Protein AF-A0A7H0GSZ7-F1 (afdb_monomer_lite)

Foldseek 3Di:
DPFDDVPPDDEPDKDKDKDKDKADPDPFKIKIKMKMWMAHDNDPVPPDPVGIKIKIKMKIWGQPDPVQSWIWIWMWMAIPVGIDIDTDTDDGD

Sequence (93 aa):
MRGYYEGRYLDRNYAAAQVEYRLPLTSRFGVVGFVSAGRVASRLRDFDFNGLHPAAGAGLRFKLVKAENLNLRFDAAFGDAGGNFYINVAEAF

Organism: NCBI:txid1385715

pLDDT: mean 71.92, std 14.81, range [37.0, 91.56]

Secondary structure (DSSP, 8-state):
-TTS-TTSS--SEEEEEEEEEEEE-SSSEEEEEEEEEEEEESSGGG--STT-EEEEEEEEEEEEETTTTEEEEEEEEEETTEEEEEEEE----

Radius of gyration: 16.09 Å; chains: 1; bounding box: 32×26×43 Å

Structure (mmCIF, N/CA/C/O backbone):
data_AF-A0A7H0GSZ7-F1
#
_entry.id   AF-A0A7H0GSZ7-F1
#
loop_
_atom_site.group_PDB
_atom_site.id
_atom_site.type_symbol
_atom_site.label_atom_id
_atom_site.label_alt_id
_atom_site.label_comp_id
_atom_site.label_asym_id
_atom_site.label_entity_id
_atom_site.label_seq_id
_atom_site.pdbx_PDB_ins_code
_atom_site.Cartn_x
_atom_site.Cartn_y
_atom_site.Cartn_z
_atom_site.occupancy
_atom_site.B_iso_or_equiv
_atom_site.auth_seq_id
_atom_site.auth_comp_id
_atom_site.auth_asym_id
_atom_site.auth_atom_id
_atom_site.pdbx_PDB_model_num
ATOM 1 N N . MET A 1 1 ? 1.273 2.971 -9.130 1.00 48.56 1 MET A N 1
ATOM 2 C CA . MET A 1 1 ? 1.816 2.078 -8.083 1.00 48.56 1 MET A CA 1
ATOM 3 C C . MET A 1 1 ? 1.903 2.854 -6.781 1.00 48.56 1 MET A C 1
ATOM 5 O O . MET A 1 1 ? 2.404 3.970 -6.811 1.00 48.56 1 MET A O 1
ATOM 9 N N . ARG A 1 2 ? 1.421 2.312 -5.659 1.00 41.56 2 ARG A N 1
ATOM 10 C CA . ARG A 1 2 ? 1.712 2.894 -4.335 1.00 41.56 2 ARG A CA 1
ATOM 11 C C . ARG A 1 2 ? 3.057 2.352 -3.860 1.00 41.56 2 ARG A C 1
ATOM 13 O O . ARG A 1 2 ? 3.280 1.154 -3.988 1.00 41.56 2 ARG A O 1
ATOM 20 N N . GLY A 1 3 ? 3.942 3.221 -3.372 1.00 37.00 3 GLY A N 1
ATOM 21 C CA . GLY A 1 3 ? 5.341 2.870 -3.089 1.00 37.00 3 GLY A CA 1
ATOM 22 C C . GLY A 1 3 ? 6.362 3.416 -4.085 1.00 37.00 3 GLY A C 1
ATOM 23 O O . GLY A 1 3 ? 7.549 3.177 -3.912 1.00 37.00 3 GLY A O 1
ATOM 24 N N . TYR A 1 4 ? 5.923 4.177 -5.086 1.00 43.78 4 TYR A N 1
ATOM 25 C CA . TYR A 1 4 ? 6.789 4.979 -5.945 1.00 43.78 4 TYR A CA 1
ATOM 26 C C . TYR A 1 4 ? 6.313 6.432 -5.886 1.00 43.78 4 TYR A C 1
ATOM 28 O O . TYR A 1 4 ? 5.112 6.680 -5.766 1.00 43.78 4 TYR A O 1
ATOM 36 N N . TYR A 1 5 ? 7.246 7.386 -5.952 1.00 44.09 5 TYR A N 1
ATOM 37 C CA . TYR A 1 5 ? 6.912 8.804 -6.107 1.00 44.09 5 TYR A CA 1
ATOM 38 C C . TYR A 1 5 ? 6.051 8.976 -7.367 1.00 44.09 5 TYR A C 1
ATOM 40 O O . TYR A 1 5 ? 6.354 8.387 -8.411 1.00 44.09 5 TYR A O 1
ATOM 48 N N . GLU A 1 6 ? 4.967 9.737 -7.264 1.00 47.69 6 GLU A N 1
ATOM 49 C CA . GLU A 1 6 ? 4.080 10.020 -8.390 1.00 47.69 6 GLU A CA 1
ATOM 50 C C . GLU A 1 6 ? 4.906 10.653 -9.528 1.00 47.69 6 GLU A C 1
ATOM 52 O O . GLU A 1 6 ? 5.631 11.621 -9.307 1.00 47.69 6 GLU A O 1
ATOM 57 N N . GLY A 1 7 ? 4.908 10.033 -10.716 1.00 49.34 7 GLY A N 1
ATOM 58 C CA . GLY A 1 7 ? 5.728 10.463 -11.861 1.00 49.34 7 GLY A CA 1
ATOM 59 C C . GLY A 1 7 ? 7.142 9.865 -11.970 1.00 49.34 7 GLY A C 1
ATOM 60 O O . GLY A 1 7 ? 7.872 10.232 -12.885 1.00 49.34 7 GLY A O 1
ATOM 61 N N . ARG A 1 8 ? 7.549 8.923 -11.102 1.00 51.00 8 ARG A N 1
ATOM 62 C CA . ARG A 1 8 ? 8.910 8.335 -11.148 1.00 51.00 8 ARG A CA 1
ATOM 63 C C . ARG A 1 8 ? 9.199 7.467 -12.381 1.00 51.00 8 ARG A C 1
ATOM 65 O O . ARG A 1 8 ? 10.350 7.380 -12.793 1.00 51.00 8 ARG A O 1
ATOM 72 N N . TYR A 1 9 ? 8.177 6.849 -12.970 1.00 51.16 9 TYR A N 1
ATOM 73 C CA . TYR A 1 9 ? 8.293 6.109 -14.227 1.00 51.16 9 TYR A CA 1
ATOM 74 C C . TYR A 1 9 ? 7.208 6.593 -15.191 1.00 51.16 9 TYR A C 1
ATOM 76 O O . TYR A 1 9 ? 6.048 6.199 -15.084 1.00 51.16 9 TYR A O 1
ATOM 84 N N . LEU A 1 10 ? 7.597 7.485 -16.101 1.00 54.22 10 LEU A N 1
ATOM 85 C CA . LEU A 1 10 ? 6.781 7.976 -17.208 1.00 54.22 10 LEU A CA 1
ATOM 86 C C . LEU A 1 10 ? 7.372 7.416 -18.502 1.00 54.22 10 LEU A C 1
ATOM 88 O O . LEU A 1 10 ? 8.457 7.815 -18.912 1.00 54.22 10 LEU A O 1
ATOM 92 N N . ASP A 1 11 ? 6.664 6.486 -19.133 1.00 53.69 11 ASP A N 1
ATOM 93 C CA . ASP A 1 11 ? 6.993 5.993 -20.473 1.00 53.69 11 ASP A CA 1
ATOM 94 C C . ASP A 1 11 ? 5.703 5.887 -21.301 1.00 53.69 11 ASP A C 1
ATOM 96 O O . ASP A 1 11 ? 4.599 5.990 -20.760 1.00 53.69 11 ASP A O 1
ATOM 100 N N . ARG A 1 12 ? 5.821 5.702 -22.620 1.00 55.72 12 ARG A N 1
ATOM 101 C CA . ARG A 1 12 ? 4.687 5.707 -23.560 1.00 55.72 12 ARG A CA 1
ATOM 102 C C . ARG A 1 12 ? 3.644 4.633 -23.269 1.00 55.72 12 ARG A C 1
ATOM 104 O O . ARG A 1 12 ? 2.486 4.836 -23.616 1.00 55.72 12 ARG A O 1
ATOM 111 N N . ASN A 1 13 ? 4.036 3.507 -22.670 1.00 54.03 13 ASN A N 1
ATOM 112 C CA . ASN A 1 13 ? 3.116 2.453 -22.256 1.00 54.03 13 ASN A CA 1
ATOM 113 C C . ASN A 1 13 ? 3.436 2.014 -20.825 1.00 54.03 13 ASN A C 1
ATOM 115 O O . ASN A 1 13 ? 4.585 1.725 -20.485 1.00 54.03 13 ASN A O 1
ATOM 119 N N . TYR A 1 14 ? 2.397 1.933 -20.000 1.00 65.62 14 TYR A N 1
ATOM 120 C CA . TYR A 1 14 ? 2.472 1.514 -18.607 1.00 65.62 14 TYR A CA 1
ATOM 121 C C . TYR A 1 14 ? 1.432 0.427 -18.369 1.00 65.62 14 TYR A C 1
ATOM 123 O O . TYR A 1 14 ? 0.249 0.628 -18.644 1.00 65.62 14 TYR A O 1
ATOM 131 N N . ALA A 1 15 ? 1.865 -0.709 -17.830 1.00 68.81 15 ALA A N 1
ATOM 132 C CA . ALA A 1 15 ? 0.957 -1.712 -17.296 1.00 68.81 15 ALA A CA 1
ATOM 133 C C . ALA A 1 15 ? 1.325 -1.985 -15.845 1.00 68.81 15 ALA A C 1
ATOM 135 O O . ALA A 1 15 ? 2.493 -2.189 -15.510 1.00 68.81 15 ALA A O 1
ATOM 136 N N . ALA A 1 16 ? 0.319 -2.008 -14.981 1.00 75.62 16 ALA A N 1
ATOM 137 C CA . ALA A 1 16 ? 0.489 -2.403 -13.600 1.00 75.62 16 ALA A CA 1
ATOM 138 C C . ALA A 1 16 ? -0.710 -3.209 -13.134 1.00 75.62 16 ALA A C 1
ATOM 140 O O . ALA A 1 16 ? -1.856 -2.872 -13.423 1.00 75.62 16 ALA A O 1
ATOM 141 N N . ALA A 1 17 ? -0.417 -4.246 -12.366 1.00 78.12 17 ALA A N 1
ATOM 142 C CA . ALA A 1 17 ? -1.388 -4.991 -11.599 1.00 78.12 17 ALA A CA 1
ATOM 143 C C . ALA A 1 17 ? -1.191 -4.654 -10.121 1.00 78.12 17 ALA A C 1
ATOM 145 O O . ALA A 1 17 ? -0.062 -4.542 -9.642 1.00 78.12 17 ALA A O 1
ATOM 146 N N . GLN A 1 18 ? -2.289 -4.485 -9.391 1.00 81.62 18 GLN A N 1
ATOM 147 C CA . GLN A 1 18 ? -2.269 -4.313 -7.946 1.00 81.62 18 GLN A CA 1
ATOM 148 C C . GLN A 1 18 ? -3.403 -5.124 -7.330 1.00 81.62 18 GLN A C 1
ATOM 150 O O . GLN A 1 18 ? -4.549 -5.036 -7.761 1.00 81.62 18 GLN A O 1
ATOM 155 N N . VAL A 1 19 ? -3.063 -5.891 -6.303 1.00 88.06 19 VAL A N 1
ATOM 156 C CA . VAL A 1 19 ? -3.986 -6.637 -5.461 1.00 88.06 19 VAL A CA 1
ATOM 157 C C . VAL A 1 19 ? -3.907 -6.034 -4.068 1.00 88.06 19 VAL A C 1
ATOM 159 O O . VAL A 1 19 ? -2.841 -5.994 -3.459 1.00 88.06 19 VAL A O 1
ATOM 162 N N . GLU A 1 20 ? -5.037 -5.552 -3.561 1.00 87.00 20 GLU A N 1
ATOM 163 C CA . GLU A 1 20 ? -5.161 -5.062 -2.190 1.00 87.00 20 GLU A CA 1
ATOM 164 C C . GLU A 1 20 ? -6.099 -5.991 -1.412 1.00 87.00 20 GLU A C 1
ATOM 166 O O . GLU A 1 20 ? -7.223 -6.254 -1.838 1.00 87.00 20 GLU A O 1
ATOM 171 N N . TYR A 1 21 ? -5.662 -6.453 -0.248 1.00 89.88 21 TYR A N 1
ATOM 172 C CA . TYR A 1 21 ? -6.465 -7.212 0.696 1.00 89.88 21 TYR A CA 1
ATOM 173 C C . TYR A 1 21 ? -6.750 -6.368 1.935 1.00 89.88 21 TYR A C 1
ATOM 175 O O . TYR A 1 21 ? -5.831 -5.889 2.599 1.00 89.88 21 TYR A O 1
ATOM 183 N N . ARG A 1 22 ? -8.032 -6.161 2.246 1.00 89.50 22 ARG A N 1
ATOM 184 C CA . ARG A 1 22 ? -8.478 -5.270 3.325 1.00 89.50 22 ARG A CA 1
ATOM 185 C C . ARG A 1 22 ? -9.196 -6.074 4.399 1.00 89.50 22 ARG A C 1
ATOM 187 O O . ARG A 1 22 ? -10.215 -6.697 4.126 1.00 89.50 22 ARG A O 1
ATOM 194 N N . LEU A 1 23 ? -8.688 -6.001 5.621 1.00 88.94 23 LEU A N 1
ATOM 195 C CA . LEU A 1 23 ? -9.231 -6.677 6.792 1.00 88.94 23 LEU A CA 1
ATOM 196 C C . LEU A 1 23 ? -9.715 -5.639 7.812 1.00 88.94 23 LEU A C 1
ATOM 198 O O . LEU A 1 23 ? -8.898 -5.025 8.506 1.00 88.94 23 LEU A O 1
ATOM 202 N N . PRO A 1 24 ? -11.033 -5.422 7.934 1.00 87.56 24 PRO A N 1
ATOM 203 C CA . PRO A 1 24 ? -11.585 -4.675 9.053 1.00 87.56 24 PRO A CA 1
ATOM 204 C C . PRO A 1 24 ? -11.516 -5.551 10.310 1.00 87.56 24 PRO A C 1
ATOM 206 O O . PRO A 1 24 ? -12.254 -6.522 10.437 1.00 87.56 24 PRO A O 1
ATOM 209 N N . LEU A 1 25 ? -10.620 -5.222 11.240 1.00 85.75 25 LEU A N 1
ATOM 210 C CA . LEU A 1 25 ? -10.480 -5.963 12.499 1.00 85.75 25 LEU A CA 1
ATOM 211 C C . LEU A 1 25 ? -11.528 -5.520 13.522 1.00 85.75 25 LEU A C 1
ATOM 213 O O . LEU A 1 25 ? -12.062 -6.332 14.267 1.00 85.75 25 LEU A O 1
ATOM 217 N N . THR A 1 26 ? -11.838 -4.224 13.564 1.00 85.62 26 THR A N 1
ATOM 218 C CA . THR A 1 26 ? -12.869 -3.661 14.440 1.00 85.62 26 THR A CA 1
ATOM 219 C C . THR A 1 26 ? -13.590 -2.503 13.754 1.00 85.62 26 THR A C 1
ATOM 221 O O . THR A 1 26 ? -13.219 -2.045 12.676 1.00 85.62 26 THR A O 1
ATOM 224 N N . SER A 1 27 ? -14.606 -1.947 14.418 1.00 81.62 27 SER A N 1
ATOM 225 C CA . SER A 1 27 ? -15.327 -0.768 13.921 1.00 81.62 27 SER A CA 1
ATOM 226 C C . SER A 1 27 ? -14.446 0.491 13.776 1.00 81.62 27 SER A C 1
ATOM 228 O O . SER A 1 27 ? -14.851 1.448 13.114 1.00 81.62 27 SER A O 1
ATOM 230 N N . ARG A 1 28 ? -13.254 0.509 14.394 1.00 82.56 28 ARG A N 1
ATOM 231 C CA . ARG A 1 28 ? -12.297 1.628 14.336 1.00 82.56 28 ARG A CA 1
ATOM 232 C C . ARG A 1 28 ? -10.946 1.248 13.737 1.00 82.56 28 ARG A C 1
ATOM 234 O O . ARG A 1 28 ? -10.246 2.141 13.288 1.00 82.56 28 ARG A O 1
ATOM 241 N N . PHE A 1 29 ? -10.575 -0.029 13.722 1.00 86.88 29 PHE A N 1
ATOM 242 C CA . PHE A 1 29 ? -9.263 -0.487 13.271 1.00 86.88 29 PHE A CA 1
ATOM 243 C C . PHE A 1 29 ? -9.393 -1.426 12.076 1.00 86.88 29 PHE A C 1
ATOM 245 O O . PHE A 1 29 ? -10.195 -2.359 12.082 1.00 86.88 29 PHE A O 1
ATOM 252 N N . GLY A 1 30 ? -8.574 -1.199 11.062 1.00 88.88 30 GLY A N 1
ATOM 253 C CA . GLY A 1 30 ? -8.449 -2.067 9.907 1.00 88.88 30 GLY A CA 1
ATOM 254 C C . GLY A 1 30 ? -6.998 -2.174 9.486 1.00 88.88 30 GLY A C 1
ATOM 255 O O . GLY A 1 30 ? -6.201 -1.268 9.712 1.00 88.88 30 GLY A O 1
ATOM 256 N N . VAL A 1 31 ? -6.666 -3.282 8.847 1.00 90.69 31 VAL A N 1
ATOM 257 C CA . VAL A 1 31 ? -5.370 -3.489 8.212 1.00 90.69 31 VAL A CA 1
ATOM 258 C C . VAL A 1 31 ? -5.579 -3.726 6.728 1.00 90.69 31 VAL A C 1
ATOM 260 O O . VAL A 1 31 ? -6.625 -4.209 6.292 1.00 90.69 31 VAL A O 1
ATOM 263 N N . VAL A 1 32 ? -4.597 -3.341 5.935 1.00 91.00 32 VAL A N 1
ATOM 264 C CA . VAL A 1 32 ? -4.593 -3.515 4.490 1.00 91.00 32 VAL A CA 1
ATOM 265 C C . VAL A 1 32 ? -3.245 -4.095 4.113 1.00 91.00 32 VAL A C 1
ATOM 267 O O . VAL A 1 32 ? -2.230 -3.503 4.430 1.00 91.00 32 VAL A O 1
ATOM 270 N N . GLY A 1 33 ? -3.212 -5.236 3.446 1.00 91.56 33 GLY A N 1
ATOM 271 C CA . GLY A 1 33 ? -2.027 -5.693 2.726 1.00 91.56 33 GLY A CA 1
ATOM 272 C C . GLY A 1 33 ? -2.207 -5.365 1.254 1.00 91.56 33 GLY A C 1
ATOM 273 O O . GLY A 1 33 ? -3.317 -5.463 0.741 1.00 91.56 33 GLY A O 1
ATOM 274 N N . PHE A 1 34 ? -1.158 -4.975 0.551 1.00 88.31 34 PHE A N 1
ATOM 275 C CA . PHE A 1 34 ? -1.221 -4.827 -0.894 1.00 88.31 34 PHE A CA 1
ATOM 276 C C . PHE A 1 34 ? 0.055 -5.310 -1.553 1.00 88.31 34 PHE A C 1
ATOM 278 O O . PHE A 1 34 ? 1.151 -5.157 -1.030 1.00 88.31 34 PHE A O 1
ATOM 285 N N . VAL A 1 35 ? -0.096 -5.884 -2.733 1.00 88.44 35 VAL A N 1
ATOM 286 C CA . VAL A 1 35 ? 1.006 -6.258 -3.608 1.00 88.44 35 VAL A CA 1
ATOM 287 C C . VAL A 1 35 ? 0.702 -5.706 -4.986 1.00 88.44 35 VAL A C 1
ATOM 289 O O . VAL A 1 35 ? -0.436 -5.701 -5.442 1.00 88.44 35 VAL A O 1
ATOM 292 N N . SER A 1 36 ? 1.709 -5.181 -5.650 1.00 81.56 36 SER A N 1
ATOM 293 C CA . SER A 1 36 ? 1.607 -4.628 -6.987 1.00 81.56 36 SER A CA 1
ATOM 294 C C . SER A 1 36 ? 2.848 -4.975 -7.774 1.00 81.56 36 SER A C 1
ATOM 296 O O . SER A 1 36 ? 3.925 -5.105 -7.215 1.00 81.56 36 SER A O 1
ATOM 298 N N . ALA A 1 37 ? 2.699 -5.122 -9.075 1.00 81.38 37 ALA A N 1
ATOM 299 C CA . ALA A 1 37 ? 3.817 -5.227 -9.987 1.00 81.38 37 ALA A CA 1
ATOM 300 C C . ALA A 1 37 ? 3.478 -4.403 -11.217 1.00 81.38 37 ALA A C 1
ATOM 302 O O . ALA A 1 37 ? 2.346 -4.450 -11.706 1.00 81.38 37 ALA A 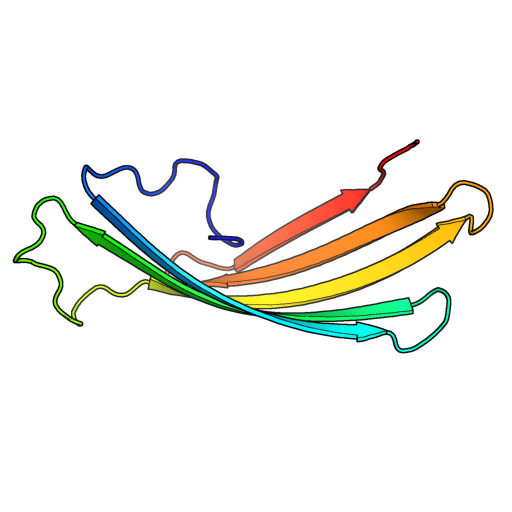O 1
ATOM 303 N N . GLY A 1 38 ? 4.433 -3.628 -11.713 1.00 73.38 38 GLY A N 1
ATOM 304 C CA . GLY A 1 38 ? 4.228 -2.875 -12.939 1.00 73.38 38 GLY A CA 1
ATOM 305 C C . GLY A 1 38 ? 5.486 -2.755 -13.769 1.00 73.38 38 GLY A C 1
ATOM 306 O O . GLY A 1 38 ? 6.597 -2.905 -13.272 1.00 73.38 38 GLY A O 1
ATOM 307 N N . ARG A 1 39 ? 5.292 -2.504 -15.058 1.00 71.50 39 ARG A N 1
ATOM 308 C CA . ARG A 1 39 ? 6.353 -2.310 -16.037 1.00 71.50 39 ARG A CA 1
ATOM 309 C C . ARG A 1 39 ? 6.021 -1.086 -16.875 1.00 71.50 39 ARG A C 1
ATOM 311 O O . ARG A 1 39 ? 4.875 -0.888 -17.288 1.00 71.50 39 ARG A O 1
ATOM 318 N N . VAL A 1 40 ? 7.044 -0.286 -17.125 1.00 64.25 40 VAL A N 1
ATOM 319 C CA . VAL A 1 40 ? 7.027 0.762 -18.143 1.00 64.25 40 VAL A CA 1
ATOM 320 C C . VAL A 1 40 ? 7.814 0.274 -19.350 1.00 64.25 40 VAL A C 1
ATOM 322 O O . VAL A 1 40 ? 8.874 -0.329 -19.190 1.00 64.25 40 VAL A O 1
ATOM 325 N N . ALA A 1 41 ? 7.268 0.464 -20.548 1.00 58.16 41 ALA A N 1
ATOM 326 C CA . ALA A 1 41 ? 7.922 0.056 -21.782 1.00 58.16 41 ALA A CA 1
ATOM 327 C C . ALA A 1 41 ? 7.647 1.054 -22.909 1.00 58.16 41 ALA A C 1
ATOM 329 O O . ALA A 1 41 ? 6.516 1.496 -23.135 1.00 58.16 41 ALA A O 1
ATOM 330 N N . SER A 1 42 ? 8.681 1.340 -23.694 1.00 56.41 42 SER A N 1
ATOM 331 C CA . SER A 1 42 ? 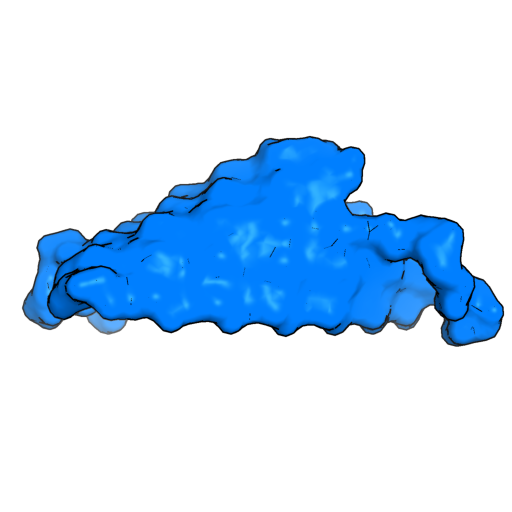8.589 2.281 -24.808 1.00 56.41 42 SER A CA 1
ATOM 332 C C . SER A 1 42 ? 7.882 1.677 -26.037 1.00 56.41 42 SER A C 1
ATOM 334 O O . SER A 1 42 ? 7.401 2.420 -26.895 1.00 56.41 42 SER A O 1
ATOM 336 N N . ARG A 1 43 ? 7.769 0.338 -26.127 1.00 55.75 43 ARG A N 1
ATOM 337 C CA . ARG A 1 43 ? 7.064 -0.413 -27.189 1.00 55.75 43 ARG A CA 1
ATOM 338 C C . ARG A 1 43 ? 6.320 -1.625 -26.604 1.00 55.75 43 ARG A C 1
ATOM 340 O O . ARG A 1 43 ? 6.863 -2.336 -25.768 1.00 55.75 43 ARG A O 1
ATOM 347 N N . LEU A 1 44 ? 5.110 -1.915 -27.100 1.00 57.19 44 LEU A N 1
ATOM 348 C CA . LEU A 1 44 ? 4.275 -3.059 -26.668 1.00 57.19 44 LEU A CA 1
ATOM 349 C C . LEU A 1 44 ? 4.946 -4.434 -26.855 1.00 57.19 44 LEU A C 1
ATOM 351 O O . LEU A 1 44 ? 4.608 -5.381 -26.159 1.00 57.19 44 LEU A O 1
ATOM 355 N N . ARG A 1 45 ? 5.893 -4.544 -27.795 1.00 58.94 45 ARG A N 1
ATOM 356 C CA . ARG A 1 45 ? 6.613 -5.784 -28.123 1.00 58.94 45 ARG A CA 1
ATOM 357 C C . ARG A 1 45 ? 7.768 -6.100 -27.159 1.00 58.94 45 ARG A C 1
ATOM 359 O O . ARG A 1 45 ? 8.241 -7.227 -27.162 1.00 58.94 45 ARG A O 1
ATOM 366 N N . ASP A 1 46 ? 8.154 -5.131 -26.324 1.00 60.53 46 ASP A N 1
ATOM 367 C CA . ASP A 1 46 ? 9.229 -5.238 -25.322 1.00 60.53 46 ASP A CA 1
ATOM 368 C C . ASP A 1 46 ? 8.670 -5.502 -23.902 1.00 60.53 46 ASP A C 1
ATOM 370 O O . ASP A 1 46 ? 9.348 -5.308 -22.883 1.00 60.53 46 ASP A O 1
ATOM 374 N N . PHE A 1 47 ? 7.404 -5.937 -23.824 1.00 59.59 47 PHE A N 1
ATOM 375 C CA . PHE A 1 47 ? 6.759 -6.457 -22.616 1.00 59.59 47 PHE A CA 1
ATOM 376 C C . PHE A 1 47 ? 7.281 -7.867 -22.304 1.00 59.59 47 PHE A C 1
ATOM 378 O O . PHE A 1 47 ? 6.581 -8.862 -22.448 1.00 59.59 47 PHE A O 1
ATOM 385 N N . ASP A 1 48 ? 8.545 -7.948 -21.903 1.00 62.91 48 ASP A N 1
ATOM 386 C CA . ASP A 1 48 ? 9.139 -9.173 -21.368 1.00 62.91 48 ASP A CA 1
ATOM 387 C C . ASP A 1 48 ? 9.098 -9.170 -19.823 1.00 62.91 48 ASP A C 1
ATOM 389 O O . ASP A 1 48 ? 8.860 -8.135 -19.190 1.00 62.91 48 ASP A O 1
ATOM 393 N N . PHE A 1 49 ? 9.342 -10.311 -19.179 1.00 59.00 49 PHE A N 1
ATOM 394 C CA . PHE A 1 49 ? 9.373 -10.425 -17.711 1.00 59.00 49 PHE A CA 1
ATOM 395 C C . PHE A 1 49 ? 10.626 -9.776 -17.082 1.00 59.00 49 PHE A C 1
ATOM 397 O O . PHE A 1 49 ? 10.624 -9.441 -15.897 1.00 59.00 49 PHE A O 1
ATOM 404 N N . ASN A 1 50 ? 11.67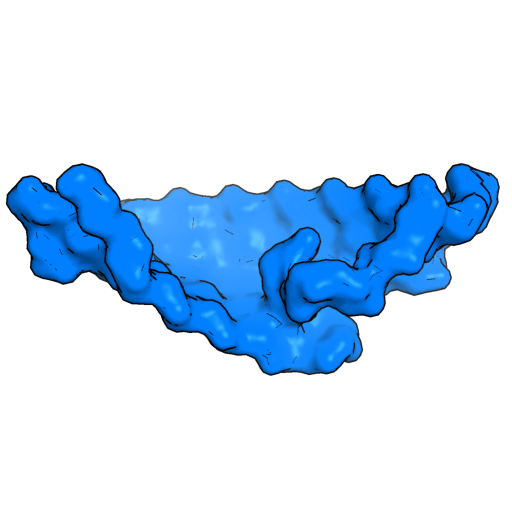8 -9.524 -17.871 1.00 57.16 50 ASN A N 1
ATOM 405 C CA . ASN A 1 50 ? 12.958 -8.944 -17.435 1.00 57.16 50 ASN A CA 1
ATOM 406 C C . ASN A 1 50 ? 12.877 -7.423 -17.192 1.00 57.16 50 ASN A C 1
ATOM 408 O O . ASN A 1 50 ? 13.212 -6.627 -18.068 1.00 57.16 50 ASN A O 1
ATOM 412 N N . GLY A 1 51 ? 12.324 -6.986 -16.056 1.00 62.94 51 GLY A N 1
ATOM 413 C CA . GLY A 1 51 ? 12.107 -5.559 -15.719 1.00 62.94 51 GLY A CA 1
ATOM 414 C C . GLY A 1 51 ? 10.719 -5.234 -15.155 1.00 62.94 51 GLY A C 1
ATOM 415 O O . GLY A 1 51 ? 10.255 -4.098 -15.232 1.00 62.94 51 GLY A O 1
ATOM 416 N N . LEU A 1 52 ? 10.026 -6.244 -14.625 1.00 70.56 52 LEU A N 1
ATOM 417 C CA . LEU A 1 52 ? 8.907 -6.025 -13.717 1.00 70.56 52 LEU A CA 1
ATOM 418 C C . LEU A 1 52 ? 9.415 -5.363 -12.438 1.00 70.56 52 LEU A C 1
ATOM 420 O O . LEU A 1 52 ? 10.395 -5.820 -11.865 1.00 70.56 52 LEU A O 1
ATOM 424 N N . HIS A 1 53 ? 8.704 -4.335 -11.987 1.00 77.62 53 HIS A N 1
ATOM 425 C CA . HIS A 1 53 ? 8.934 -3.683 -10.707 1.00 77.62 53 HIS A CA 1
ATOM 426 C C . HIS A 1 53 ? 7.875 -4.143 -9.704 1.00 77.62 53 HIS A C 1
ATOM 428 O O . HIS A 1 53 ? 6.786 -3.552 -9.650 1.00 77.62 53 HIS A O 1
ATOM 434 N N . PRO A 1 54 ? 8.124 -5.230 -8.952 1.00 78.94 54 PRO A N 1
ATOM 435 C CA . PRO A 1 54 ? 7.278 -5.605 -7.837 1.00 78.94 54 PRO A CA 1
ATOM 436 C C . PRO A 1 54 ? 7.397 -4.584 -6.698 1.00 78.94 54 PRO A C 1
ATOM 438 O O . PRO A 1 54 ? 8.461 -4.055 -6.382 1.00 78.94 54 PRO A O 1
ATOM 441 N N . ALA A 1 55 ? 6.269 -4.334 -6.052 1.00 82.62 55 ALA A N 1
ATOM 442 C CA . ALA A 1 55 ? 6.154 -3.573 -4.827 1.00 82.62 55 ALA A CA 1
ATOM 443 C C . ALA A 1 55 ? 5.089 -4.211 -3.941 1.00 82.62 55 ALA A C 1
ATOM 445 O O . ALA A 1 55 ? 3.971 -4.467 -4.381 1.00 82.62 55 ALA A O 1
ATOM 446 N N . ALA A 1 56 ? 5.409 -4.437 -2.680 1.00 87.12 56 ALA A N 1
ATOM 447 C CA . ALA A 1 56 ? 4.489 -4.945 -1.679 1.00 87.12 56 ALA A CA 1
ATOM 448 C C . ALA A 1 56 ? 4.421 -3.970 -0.512 1.00 87.12 56 ALA A C 1
ATOM 450 O O . ALA A 1 56 ? 5.371 -3.257 -0.217 1.00 87.12 56 ALA A O 1
ATOM 451 N N . GLY A 1 57 ? 3.295 -3.924 0.173 1.00 87.38 57 GLY A N 1
ATOM 452 C CA . GLY A 1 57 ? 3.107 -3.024 1.285 1.00 87.38 57 GLY A CA 1
ATOM 453 C C . GLY A 1 57 ? 2.003 -3.475 2.211 1.00 87.38 57 GLY A C 1
ATOM 454 O O . GLY A 1 57 ? 1.204 -4.361 1.910 1.00 87.38 57 GLY A O 1
ATOM 455 N N . ALA A 1 58 ? 1.975 -2.846 3.368 1.00 90.12 58 ALA A N 1
ATOM 456 C CA . ALA A 1 58 ? 0.927 -3.016 4.344 1.00 90.12 58 ALA A CA 1
ATOM 457 C C . ALA A 1 58 ? 0.572 -1.657 4.931 1.00 90.12 58 ALA A C 1
ATOM 459 O O . ALA A 1 58 ? 1.417 -0.778 5.063 1.00 90.12 58 ALA A O 1
ATOM 460 N N . GLY A 1 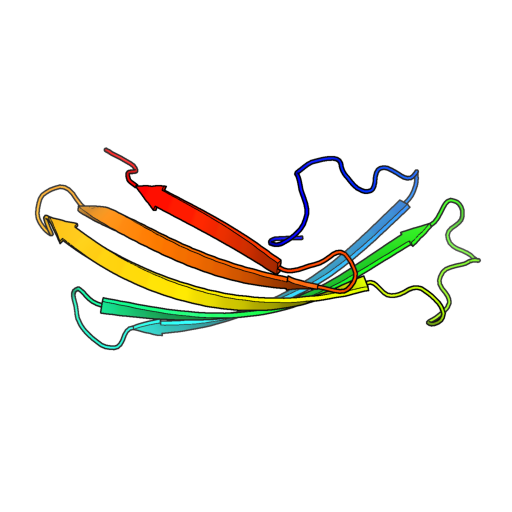59 ? -0.686 -1.482 5.294 1.00 88.56 59 GLY A N 1
ATOM 461 C CA . GLY A 1 59 ? -1.190 -0.274 5.897 1.00 88.56 59 GLY A CA 1
ATOM 462 C C . GLY A 1 59 ? -2.123 -0.551 7.059 1.00 88.56 59 GLY A C 1
ATOM 463 O O . GLY A 1 59 ? -2.845 -1.544 7.100 1.00 88.56 59 GLY A O 1
ATOM 464 N N . LEU A 1 60 ? -2.099 0.362 8.015 1.00 88.44 60 LEU A N 1
ATOM 465 C CA . LEU A 1 60 ? -2.996 0.433 9.147 1.00 88.44 60 LEU A CA 1
ATOM 466 C C . LEU A 1 60 ? -4.000 1.551 8.894 1.00 88.44 60 LEU A C 1
ATOM 468 O O . LEU A 1 60 ? -3.655 2.651 8.456 1.00 88.44 60 LEU A O 1
ATOM 472 N N . ARG A 1 61 ? -5.262 1.271 9.188 1.00 87.25 61 ARG A N 1
ATOM 473 C CA . ARG A 1 61 ? -6.348 2.240 9.139 1.00 87.25 61 ARG A CA 1
ATOM 474 C C . ARG A 1 61 ? -6.968 2.364 10.512 1.00 87.25 61 ARG A C 1
ATOM 476 O O . ARG A 1 61 ? -7.391 1.372 11.101 1.00 87.25 61 ARG A O 1
ATOM 483 N N . PHE A 1 62 ? -7.048 3.592 10.995 1.00 86.12 62 PHE A N 1
ATOM 484 C CA . PHE A 1 62 ? -7.634 3.908 12.282 1.00 86.12 62 PHE A CA 1
ATOM 485 C C . PHE A 1 62 ? -8.670 5.020 12.135 1.00 86.12 62 PHE A C 1
ATOM 487 O O . PHE A 1 62 ? -8.377 6.076 11.590 1.00 86.12 62 PHE A O 1
ATOM 494 N N . LYS A 1 63 ? -9.885 4.804 12.633 1.00 84.38 63 LYS A N 1
ATOM 495 C CA . LYS A 1 63 ? -10.918 5.839 12.715 1.00 84.38 63 LYS A CA 1
ATOM 496 C C . LYS A 1 63 ? -10.749 6.596 14.033 1.00 84.38 63 LYS A C 1
ATOM 498 O O . LYS A 1 63 ? -11.084 6.051 15.085 1.00 84.38 63 LYS A O 1
ATOM 503 N N . LEU A 1 64 ? -10.240 7.827 13.964 1.00 75.50 64 LEU A N 1
ATOM 504 C CA . LEU A 1 64 ? -10.049 8.727 15.108 1.00 75.50 64 LEU A CA 1
ATOM 505 C C . LEU A 1 64 ? -11.392 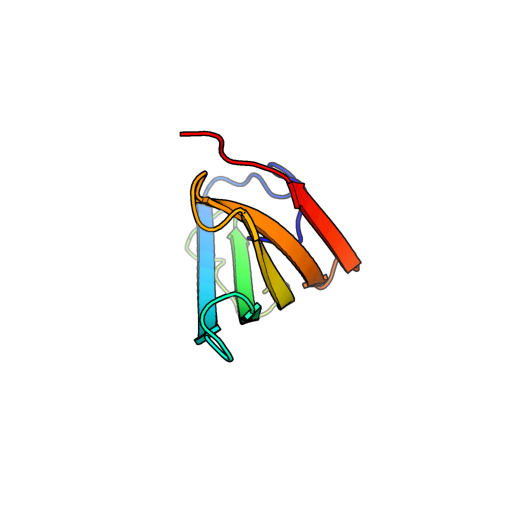9.151 15.703 1.00 75.50 64 LEU A C 1
ATOM 507 O O . LEU A 1 64 ? -11.649 8.927 16.884 1.00 75.50 64 LEU A O 1
ATOM 511 N N . VAL A 1 65 ? -12.268 9.714 14.869 1.00 72.12 65 VAL A N 1
ATOM 512 C CA . VAL A 1 65 ? -13.575 10.229 15.286 1.00 72.12 65 VAL A CA 1
ATOM 513 C C . VAL A 1 65 ? -14.641 9.567 14.425 1.00 72.12 65 VAL A C 1
ATOM 515 O O . VAL A 1 65 ? -14.748 9.835 13.233 1.00 72.12 65 VAL A O 1
ATOM 518 N N . LYS A 1 66 ? -15.446 8.678 15.025 1.00 66.31 66 LYS A N 1
ATOM 519 C CA . LYS A 1 66 ? -16.564 8.017 14.323 1.00 66.31 66 LYS A CA 1
ATOM 520 C C . LYS A 1 66 ? -17.610 9.014 13.818 1.00 66.31 66 LYS A C 1
ATOM 522 O O . LYS A 1 66 ? -18.207 8.754 12.784 1.00 66.31 66 LYS A O 1
ATOM 527 N N . ALA A 1 67 ? -17.840 10.094 14.565 1.00 66.00 67 ALA A N 1
ATOM 528 C CA . ALA A 1 67 ? -18.848 11.102 14.242 1.00 66.00 67 ALA A CA 1
ATOM 529 C C . ALA A 1 67 ? -18.456 11.960 13.028 1.00 66.00 67 ALA A C 1
ATOM 531 O O . ALA A 1 67 ? -19.312 12.291 12.222 1.00 66.00 67 ALA A O 1
ATOM 532 N N . GLU A 1 68 ? -17.163 12.248 12.865 1.00 67.38 68 GLU A N 1
ATOM 533 C CA . GLU A 1 68 ? -16.625 13.100 11.792 1.00 67.38 68 GLU A CA 1
ATOM 534 C C . GLU A 1 68 ? -15.959 12.278 10.673 1.00 67.38 68 GLU A C 1
ATOM 536 O O . GLU A 1 68 ? -15.330 12.829 9.778 1.00 67.38 68 GLU A O 1
ATOM 541 N N . ASN A 1 69 ? -16.054 10.940 10.735 1.00 67.44 69 ASN A N 1
ATOM 542 C CA . ASN A 1 69 ? -15.369 9.997 9.840 1.00 67.44 69 ASN A CA 1
ATOM 543 C C . ASN A 1 69 ? -13.865 10.277 9.655 1.00 67.44 69 ASN A C 1
ATOM 545 O O . ASN A 1 69 ? -13.277 9.901 8.638 1.00 67.44 69 ASN A O 1
ATOM 549 N N . LEU A 1 70 ? -13.223 10.876 10.662 1.00 75.06 70 LEU A N 1
ATOM 550 C CA . LEU A 1 70 ? -11.808 11.206 10.614 1.00 75.06 70 LEU A CA 1
ATOM 551 C C . LEU A 1 70 ? -10.986 9.913 10.599 1.00 75.06 70 LEU A C 1
ATOM 553 O O . LEU A 1 70 ? -10.903 9.194 11.601 1.00 75.06 70 LEU A O 1
ATOM 557 N N . ASN A 1 71 ? -10.386 9.613 9.449 1.00 79.69 71 ASN A N 1
ATOM 558 C CA . ASN A 1 71 ? -9.599 8.406 9.231 1.00 79.69 71 ASN A CA 1
ATOM 559 C C . ASN A 1 71 ? -8.106 8.749 9.181 1.00 79.69 71 ASN A C 1
ATOM 561 O O . ASN A 1 71 ? -7.659 9.558 8.371 1.00 79.69 71 ASN A O 1
ATOM 565 N N . LEU A 1 72 ? -7.336 8.086 10.036 1.00 84.25 72 LEU A N 1
ATOM 566 C CA . LEU A 1 72 ? -5.892 7.968 9.937 1.00 84.25 72 LEU A CA 1
ATOM 567 C C . LEU A 1 72 ? -5.551 6.762 9.079 1.00 84.25 72 LEU A C 1
ATOM 569 O O . LEU A 1 72 ? -6.051 5.652 9.295 1.00 84.25 72 LEU A O 1
ATOM 573 N N . ARG A 1 73 ? -4.655 6.974 8.128 1.00 87.25 73 ARG A N 1
ATOM 574 C CA . ARG A 1 73 ? -4.131 5.928 7.273 1.00 87.25 73 ARG A CA 1
ATOM 575 C C . ARG A 1 73 ? -2.611 5.986 7.287 1.00 87.25 73 ARG A C 1
ATOM 577 O O . ARG A 1 73 ? -2.017 6.988 6.914 1.00 87.25 73 ARG A O 1
ATOM 584 N N . PHE A 1 74 ? -2.003 4.883 7.686 1.00 87.19 74 PHE A N 1
ATOM 585 C CA . PHE A 1 74 ? -0.565 4.671 7.628 1.00 87.19 74 PHE A CA 1
ATOM 586 C C . PHE A 1 74 ? -0.319 3.549 6.633 1.00 87.19 74 PHE A C 1
ATOM 588 O O . PHE A 1 74 ? -0.818 2.458 6.861 1.00 87.19 74 PHE A O 1
ATOM 595 N N . ASP A 1 75 ? 0.415 3.769 5.550 1.00 86.88 75 ASP A N 1
ATOM 596 C CA . ASP A 1 75 ? 0.825 2.707 4.631 1.00 86.88 75 ASP A CA 1
ATOM 597 C C . ASP A 1 75 ? 2.346 2.679 4.523 1.00 86.88 75 ASP A C 1
ATOM 599 O O . ASP A 1 75 ? 2.983 3.699 4.293 1.00 86.88 75 ASP A O 1
ATOM 603 N N . ALA A 1 76 ? 2.930 1.498 4.640 1.00 85.25 76 ALA A N 1
ATOM 604 C CA . ALA A 1 76 ? 4.314 1.216 4.315 1.00 85.25 76 ALA A CA 1
ATOM 605 C C . ALA A 1 76 ? 4.340 0.396 3.024 1.00 85.25 76 ALA A C 1
ATOM 607 O O . ALA A 1 76 ? 3.658 -0.621 2.925 1.00 85.25 76 ALA A O 1
ATOM 608 N N . ALA A 1 77 ? 5.110 0.826 2.034 1.00 82.25 77 ALA A N 1
ATOM 609 C CA . ALA A 1 77 ? 5.288 0.139 0.763 1.00 82.25 77 ALA A CA 1
ATOM 610 C C . ALA A 1 77 ? 6.778 -0.050 0.491 1.00 82.25 77 ALA A C 1
ATOM 612 O O . ALA A 1 77 ? 7.556 0.880 0.646 1.00 82.25 77 ALA A O 1
ATOM 613 N N . PHE A 1 78 ? 7.173 -1.225 0.036 1.00 81.81 78 PHE A N 1
ATOM 614 C CA . PHE A 1 78 ? 8.534 -1.575 -0.332 1.00 81.81 78 PHE A CA 1
ATOM 615 C C . PHE A 1 78 ? 8.528 -2.120 -1.753 1.00 81.81 78 PHE A C 1
ATOM 617 O O . PHE A 1 78 ? 7.751 -3.018 -2.070 1.00 81.81 78 PHE A O 1
ATOM 624 N N . GLY A 1 79 ? 9.384 -1.580 -2.611 1.00 77.50 79 GLY A N 1
ATOM 625 C CA . GLY A 1 79 ? 9.609 -2.100 -3.958 1.00 77.50 79 GLY A CA 1
ATOM 626 C C . GLY A 1 79 ? 11.084 -2.058 -4.326 1.00 77.50 79 GLY A C 1
ATOM 627 O O . GLY A 1 79 ? 11.927 -1.705 -3.501 1.00 77.50 79 GLY A O 1
ATOM 628 N N . ASP A 1 80 ? 11.390 -2.362 -5.584 1.00 66.44 80 ASP A N 1
ATOM 629 C CA . ASP A 1 80 ? 12.774 -2.433 -6.081 1.00 66.44 80 ASP A CA 1
ATOM 630 C C . ASP A 1 80 ? 13.578 -1.137 -5.903 1.00 66.44 80 ASP A C 1
ATOM 632 O O . ASP A 1 80 ? 14.802 -1.164 -5.813 1.00 66.44 80 ASP A O 1
ATOM 636 N N . ALA A 1 81 ? 12.905 0.016 -5.855 1.00 63.66 81 ALA A N 1
ATOM 637 C CA . ALA A 1 81 ? 13.555 1.318 -5.698 1.00 63.66 81 ALA A CA 1
ATOM 638 C C . ALA A 1 81 ? 13.673 1.779 -4.231 1.00 63.66 81 ALA A C 1
ATOM 640 O O . ALA A 1 81 ? 14.125 2.900 -3.993 1.00 63.66 81 ALA A O 1
ATOM 641 N N . GLY A 1 82 ? 13.254 0.950 -3.265 1.00 69.38 82 GLY A N 1
ATOM 642 C CA . GLY A 1 82 ? 13.319 1.234 -1.830 1.00 69.38 82 GLY A CA 1
ATOM 643 C C . GLY A 1 82 ? 11.968 1.188 -1.105 1.00 69.38 82 GLY A C 1
ATOM 644 O O . GLY A 1 82 ? 10.925 0.860 -1.676 1.00 69.38 82 GLY A O 1
ATOM 645 N N . GLY A 1 83 ? 12.007 1.509 0.192 1.00 72.12 83 GLY A N 1
ATOM 646 C CA . GLY A 1 83 ? 10.837 1.607 1.068 1.00 72.12 83 GLY A CA 1
ATOM 647 C C . GLY A 1 83 ? 10.293 3.032 1.152 1.00 72.12 83 GLY A C 1
ATOM 648 O O . GLY A 1 83 ? 11.040 3.968 1.417 1.00 72.12 83 GLY A O 1
ATOM 649 N N . ASN A 1 84 ? 8.988 3.189 0.959 1.00 75.94 84 ASN A N 1
ATOM 650 C CA . ASN A 1 84 ? 8.247 4.435 1.089 1.00 75.94 84 ASN A CA 1
ATOM 651 C C . ASN A 1 84 ? 7.159 4.279 2.154 1.00 75.94 84 ASN A C 1
ATOM 653 O O . ASN A 1 84 ? 6.379 3.327 2.132 1.00 75.94 84 ASN A O 1
ATOM 657 N N . PHE A 1 85 ? 7.078 5.246 3.062 1.00 79.44 85 PHE A N 1
ATOM 658 C CA . PHE A 1 85 ? 6.039 5.307 4.083 1.00 79.44 85 PHE A CA 1
ATOM 659 C C . PHE A 1 85 ? 5.136 6.502 3.798 1.00 79.44 85 PHE A C 1
ATOM 661 O O . PHE A 1 85 ? 5.611 7.609 3.558 1.00 79.44 85 PHE A O 1
ATOM 668 N N . TYR A 1 86 ? 3.832 6.271 3.827 1.00 77.56 86 TYR A N 1
ATOM 669 C CA . TYR A 1 86 ? 2.802 7.266 3.595 1.00 77.56 86 TYR A CA 1
ATOM 670 C C . TYR A 1 86 ? 1.964 7.389 4.858 1.00 77.56 86 TYR A C 1
ATOM 672 O O . TYR A 1 86 ? 1.372 6.417 5.326 1.00 77.56 86 TYR A O 1
ATOM 680 N N . ILE A 1 87 ? 1.890 8.599 5.395 1.00 78.75 87 ILE A N 1
ATOM 681 C CA . ILE A 1 87 ? 0.977 8.938 6.479 1.00 78.75 87 ILE A CA 1
ATOM 682 C C . ILE A 1 87 ? -0.039 9.895 5.883 1.00 78.75 87 ILE A C 1
ATOM 684 O O . ILE A 1 87 ? 0.308 10.994 5.467 1.00 78.75 87 ILE A O 1
ATOM 688 N N . ASN A 1 88 ? -1.286 9.451 5.807 1.00 76.94 88 ASN A N 1
ATOM 689 C CA . ASN A 1 88 ? -2.404 10.265 5.368 1.00 76.94 88 ASN A CA 1
ATOM 690 C C . ASN A 1 88 ? -3.312 10.489 6.570 1.00 76.94 88 ASN A C 1
ATOM 692 O O . ASN A 1 88 ? -3.895 9.554 7.128 1.00 76.94 88 ASN A O 1
ATOM 696 N N . VAL A 1 89 ? -3.401 11.749 6.971 1.00 67.50 89 VAL A N 1
ATOM 697 C CA . VAL A 1 89 ? -4.340 12.221 7.977 1.00 67.50 89 VAL A CA 1
ATOM 698 C C . VAL A 1 89 ? -5.381 13.033 7.227 1.00 67.50 89 VAL A C 1
ATOM 700 O O . VAL A 1 89 ? -5.008 13.935 6.487 1.00 67.50 89 VAL A O 1
ATOM 703 N N . ALA A 1 90 ? -6.651 12.723 7.467 1.00 59.94 90 ALA A N 1
ATOM 704 C CA . ALA A 1 90 ? -7.815 13.476 7.015 1.00 59.94 90 ALA A CA 1
ATOM 705 C C . ALA A 1 90 ? -8.293 13.218 5.578 1.00 59.94 90 ALA A C 1
ATOM 707 O O . ALA A 1 90 ? -7.618 13.464 4.586 1.00 59.94 90 ALA A O 1
ATOM 708 N N . GLU A 1 91 ? -9.559 12.829 5.508 1.00 42.00 91 GLU A N 1
ATOM 709 C CA . GLU A 1 91 ? -10.508 13.522 4.650 1.00 42.00 91 GLU A CA 1
ATOM 710 C C . GLU A 1 91 ? -11.578 14.03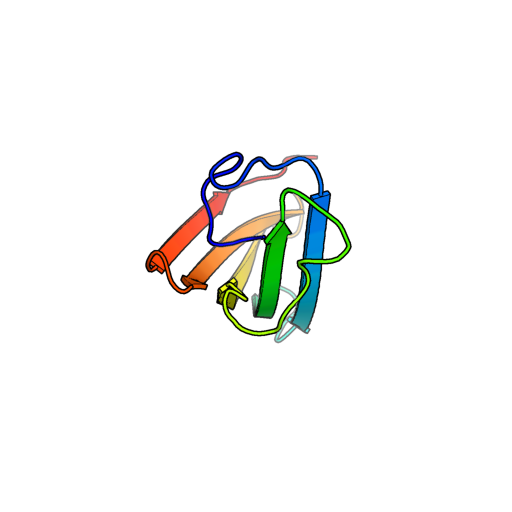8 5.621 1.00 42.00 91 GLU A C 1
ATOM 712 O O . GLU A 1 91 ? -12.200 13.245 6.333 1.00 42.00 91 GLU A O 1
ATOM 717 N N . ALA A 1 92 ? -11.660 15.361 5.783 1.00 45.53 92 ALA A N 1
ATOM 718 C CA . ALA A 1 92 ? -12.834 15.996 6.364 1.00 45.53 92 ALA A CA 1
ATOM 719 C C . ALA A 1 92 ? -13.916 15.960 5.279 1.00 45.53 92 ALA A C 1
ATOM 721 O O . ALA A 1 92 ? -13.620 16.289 4.129 1.00 45.53 92 ALA A O 1
ATOM 722 N N . PHE A 1 93 ? -15.115 15.506 5.633 1.00 47.91 93 PHE A N 1
ATOM 723 C CA . PHE A 1 93 ? -16.287 15.596 4.763 1.00 47.91 93 PHE A CA 1
ATOM 724 C C . PHE A 1 93 ? -16.939 16.965 4.930 1.00 47.91 93 PHE A C 1
ATOM 726 O O . PHE A 1 93 ? -16.986 17.437 6.090 1.00 47.91 93 PHE A O 1
#